Protein AF-A0A5J4P5E0-F1 (afdb_monomer)

Mean predicted aligned error: 5.41 Å

pLDDT: mean 89.81, std 11.34, range [51.59, 98.25]

Solvent-accessible surface area (backbone atoms only — not comparable to full-atom values): 5080 Å² total; per-residue (Å²): 130,63,66,68,80,44,68,51,77,51,80,56,96,73,32,38,38,39,39,43,62,57,37,34,41,31,28,60,87,86,51,79,77,40,24,25,48,46,82,82,37,80,79,66,78,62,72,37,59,92,73,52,59,66,68,61,51,51,51,54,51,52,53,51,51,53,52,51,50,56,50,49,50,27,59,75,68,68,52,80,59,83,81,76,131

Sequence (85 aa):
TPSEKTFAVNYLNGTYQYFKGNYLLQFNGEKTTAVYQFKTDRFLKENVLEKIDSALKQQMENELKAIIQQYMERMVNDELTVTNP

Foldseek 3Di:
DPQQPDWDWDDDPQWIWIDHDQKIWIDNPPDTDFIDSCVVCVPRPDGCVVPDDPVVVVVRVVVSVVVVVVVVVCVVVVVPDDPDD

Secondary structure (DSSP, 8-state):
--GGG-EEEEEETTEEEEEETTEEEEE-SSSEEEEE-TTT-TT-----TTTS-HHHHHHHHHHHHHHHHHHHHHHHTT--S----

Organism: NCBI:txid433724

Nearest PDB structures (foldseek):
  6psm-assembly3_F  TM=8.383E-01  e=1.668E-01  Pseudoalteromonas fuliginea
  6psm-assembly2_E  TM=8.304E-01  e=1.776E-01  Pseudoalteromonas fuliginea
  6psm-assembly3_D  TM=6.429E-01  e=1.891E-01  Pseudoalteromonas fuliginea
  6prm-assembly1_B  TM=6.358E-01  e=2.143E-01  Pseudoalteromonas fuliginea
  6g5z-assembly1_B  TM=4.760E-01  e=4.834E-01  Sinorhizobium meliloti

Structure (mmCIF, N/CA/C/O backbone):
data_AF-A0A5J4P5E0-F1
#
_entry.id   AF-A0A5J4P5E0-F1
#
loop_
_atom_site.group_PDB
_atom_site.id
_atom_site.type_symbol
_atom_site.label_atom_id
_atom_site.label_alt_id
_atom_site.label_comp_id
_atom_site.label_asym_id
_atom_site.label_entity_id
_atom_site.label_seq_id
_atom_site.pdbx_PDB_ins_code
_atom_site.Cartn_x
_atom_site.Cartn_y
_atom_site.Cartn_z
_atom_site.occupancy
_atom_site.B_iso_or_equiv
_atom_site.auth_seq_id
_atom_site.auth_comp_id
_atom_site.auth_asym_id
_atom_site.auth_atom_id
_atom_site.pdbx_PDB_model_num
ATOM 1 N N . THR A 1 1 ? -8.258 -20.687 -8.396 1.00 51.59 1 THR A N 1
ATOM 2 C CA . THR A 1 1 ? -7.410 -20.486 -7.196 1.00 51.59 1 THR A CA 1
ATOM 3 C C . THR A 1 1 ? -8.248 -19.899 -6.075 1.00 51.59 1 THR A C 1
ATOM 5 O O . THR A 1 1 ? -9.174 -19.160 -6.380 1.00 51.59 1 THR A O 1
ATOM 8 N N . PRO A 1 2 ? -7.986 -20.224 -4.795 1.00 72.44 2 PRO A N 1
ATOM 9 C CA . PRO A 1 2 ? -8.691 -19.602 -3.671 1.00 72.44 2 PRO A CA 1
ATOM 10 C C . PRO A 1 2 ? -8.482 -18.081 -3.657 1.00 72.44 2 PRO A C 1
ATOM 12 O O . PRO A 1 2 ? -7.368 -17.613 -3.908 1.00 72.44 2 PRO A O 1
ATOM 15 N N . SER A 1 3 ? -9.525 -17.310 -3.340 1.00 68.88 3 SER A N 1
ATOM 16 C CA . SER A 1 3 ? -9.491 -15.838 -3.378 1.00 68.88 3 SER A CA 1
ATOM 17 C C . SER A 1 3 ? -8.418 -15.226 -2.471 1.00 68.88 3 SER A C 1
ATOM 19 O O . SER A 1 3 ? -7.872 -14.179 -2.790 1.00 68.88 3 SER A O 1
ATOM 21 N N . GLU A 1 4 ? -8.069 -15.892 -1.370 1.00 72.25 4 GLU A N 1
ATOM 22 C CA . GLU A 1 4 ? -7.035 -15.450 -0.419 1.00 72.25 4 GLU A CA 1
ATOM 23 C C . GLU A 1 4 ? -5.608 -15.543 -0.977 1.00 72.25 4 GLU A C 1
ATOM 25 O O . GLU A 1 4 ? -4.719 -14.816 -0.541 1.00 72.25 4 GLU A O 1
ATOM 30 N N . LYS A 1 5 ? -5.389 -16.420 -1.965 1.00 77.50 5 LYS A N 1
ATOM 31 C CA . LYS A 1 5 ? -4.094 -16.594 -2.640 1.00 77.50 5 LYS A CA 1
ATOM 32 C C . LYS A 1 5 ? -3.961 -15.740 -3.898 1.00 77.50 5 LYS A C 1
ATOM 34 O O . LYS A 1 5 ? -2.884 -15.683 -4.481 1.00 77.50 5 LYS A O 1
ATOM 39 N N . THR A 1 6 ? -5.051 -15.117 -4.335 1.00 87.12 6 THR A N 1
ATOM 40 C CA . THR A 1 6 ? -5.057 -14.269 -5.526 1.00 87.12 6 THR A CA 1
ATOM 41 C C . THR A 1 6 ? -4.681 -12.850 -5.126 1.00 87.12 6 THR A C 1
ATOM 43 O O . THR A 1 6 ? -5.106 -12.359 -4.079 1.00 87.12 6 THR A O 1
ATOM 46 N N . PHE A 1 7 ? -3.880 -12.198 -5.961 1.00 93.75 7 PHE A N 1
ATOM 47 C CA . PHE A 1 7 ? -3.511 -10.803 -5.789 1.00 93.75 7 PHE A CA 1
ATOM 48 C C . PHE A 1 7 ? -3.626 -10.060 -7.117 1.00 93.75 7 PHE A C 1
ATOM 50 O O . PHE A 1 7 ? -3.591 -10.674 -8.185 1.00 93.75 7 PHE A O 1
ATOM 57 N N . ALA A 1 8 ? -3.751 -8.741 -7.040 1.00 94.00 8 ALA A N 1
ATOM 58 C CA . ALA A 1 8 ? -3.641 -7.854 -8.189 1.00 94.00 8 ALA A CA 1
ATOM 59 C C . ALA A 1 8 ? -2.746 -6.671 -7.826 1.00 94.00 8 ALA A C 1
ATOM 61 O O . ALA A 1 8 ? -2.795 -6.172 -6.700 1.00 94.00 8 ALA A O 1
ATOM 62 N N . VAL A 1 9 ? -1.922 -6.246 -8.781 1.00 95.69 9 VAL A N 1
ATOM 63 C CA . VAL A 1 9 ? -1.053 -5.075 -8.643 1.00 95.69 9 VAL A CA 1
ATOM 64 C C . VAL A 1 9 ? -1.336 -4.144 -9.807 1.00 95.69 9 VAL A C 1
ATOM 66 O O . VAL A 1 9 ? -1.371 -4.589 -10.953 1.00 95.69 9 VAL A O 1
ATOM 69 N N . ASN A 1 10 ? -1.506 -2.859 -9.530 1.00 94.69 10 ASN A N 1
ATOM 70 C CA . ASN A 1 10 ? -1.523 -1.830 -10.561 1.00 94.69 10 ASN A CA 1
ATOM 71 C C . ASN A 1 10 ? -0.767 -0.588 -10.094 1.00 94.69 10 ASN A C 1
ATOM 73 O O . ASN A 1 10 ? -0.528 -0.387 -8.904 1.00 94.69 10 ASN A O 1
ATOM 77 N N . TYR A 1 11 ? -0.404 0.253 -11.055 1.00 93.31 11 TYR A N 1
ATOM 78 C CA . TYR A 1 11 ? 0.246 1.531 -10.816 1.00 93.31 11 TYR A CA 1
ATOM 79 C C . TYR A 1 11 ? -0.641 2.648 -11.362 1.00 93.31 11 TYR A C 1
ATOM 81 O O . TYR A 1 11 ? -1.044 2.605 -12.523 1.00 93.31 11 TYR A O 1
ATOM 89 N N . LEU A 1 12 ? -0.984 3.622 -10.518 1.00 91.81 12 LEU A N 1
ATOM 90 C CA . LEU A 1 12 ? -1.837 4.752 -10.883 1.00 91.81 12 LEU A CA 1
ATOM 91 C C . LEU A 1 12 ? -1.299 6.036 -10.247 1.00 91.81 12 LEU A C 1
ATOM 93 O O . LEU A 1 12 ? -1.241 6.145 -9.025 1.00 91.81 12 LEU A O 1
ATOM 97 N N . ASN A 1 13 ? -0.929 7.015 -11.079 1.00 91.50 13 ASN A N 1
ATOM 98 C CA . ASN A 1 13 ? -0.518 8.363 -10.661 1.00 91.50 13 ASN A CA 1
ATOM 99 C C . ASN A 1 13 ? 0.524 8.379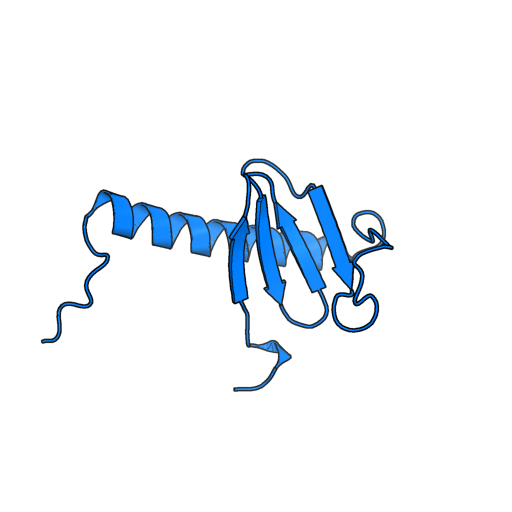 -9.523 1.00 91.50 13 ASN A C 1
ATOM 101 O O . ASN A 1 13 ? 0.322 9.033 -8.501 1.00 91.50 13 ASN A O 1
ATOM 105 N N . GLY A 1 14 ? 1.621 7.628 -9.656 1.00 91.00 14 GLY A N 1
ATOM 106 C CA . GLY A 1 14 ? 2.662 7.581 -8.618 1.00 91.00 14 GLY A CA 1
ATOM 107 C C . GLY A 1 14 ? 2.390 6.607 -7.471 1.00 91.00 14 GLY A C 1
ATOM 108 O O . GLY A 1 14 ? 3.245 6.438 -6.608 1.00 91.00 14 GLY A O 1
ATOM 109 N N . THR A 1 15 ? 1.228 5.951 -7.451 1.00 96.56 15 THR A N 1
ATOM 110 C CA . THR A 1 15 ? 0.829 5.045 -6.370 1.00 96.56 15 THR A CA 1
ATOM 111 C C . THR A 1 15 ? 0.721 3.615 -6.879 1.00 96.56 15 THR A C 1
ATOM 113 O O . THR A 1 15 ? -0.091 3.310 -7.755 1.00 96.56 15 THR A O 1
ATOM 116 N N . TYR A 1 16 ? 1.510 2.720 -6.292 1.00 97.62 16 TYR A N 1
ATOM 117 C CA . TYR A 1 16 ? 1.310 1.283 -6.411 1.00 97.62 16 TYR A CA 1
ATOM 118 C C . TYR A 1 16 ? 0.125 0.864 -5.546 1.00 97.62 16 TYR A C 1
ATOM 120 O O . TYR A 1 16 ? 0.026 1.243 -4.378 1.00 97.62 16 TYR A O 1
ATOM 128 N N . GLN A 1 17 ? -0.764 0.071 -6.124 1.00 97.62 17 GLN A N 1
ATOM 129 C CA . GLN A 1 17 ? -1.946 -0.474 -5.476 1.00 97.62 17 GLN A CA 1
ATOM 130 C C . GLN A 1 17 ? -1.830 -1.993 -5.452 1.00 97.62 17 GLN A C 1
ATOM 132 O O . GLN A 1 17 ? -1.676 -2.624 -6.497 1.00 97.62 17 GLN A O 1
ATOM 137 N N . TYR A 1 18 ? -1.885 -2.565 -4.252 1.00 97.75 18 TYR A N 1
ATOM 138 C CA . TYR A 1 18 ? -1.764 -3.996 -4.020 1.00 97.75 18 TYR A CA 1
ATOM 139 C C . TYR A 1 18 ? -3.024 -4.550 -3.371 1.00 97.75 18 TYR A C 1
ATOM 141 O O . TYR A 1 18 ? -3.316 -4.260 -2.210 1.00 97.75 18 TYR A O 1
ATOM 149 N N . PHE A 1 19 ? -3.764 -5.360 -4.119 1.00 96.19 19 PHE A N 1
ATOM 150 C CA . PHE A 1 19 ? -4.958 -6.043 -3.643 1.00 96.19 19 PHE A CA 1
ATOM 151 C C . PHE A 1 19 ? -4.594 -7.461 -3.229 1.00 96.19 19 PHE A C 1
ATOM 153 O O . PHE A 1 19 ? -4.154 -8.249 -4.069 1.00 96.19 19 PHE A O 1
ATOM 160 N N . LYS A 1 20 ? -4.821 -7.810 -1.961 1.00 94.69 20 LYS A N 1
ATOM 161 C CA . LYS A 1 20 ? -4.665 -9.185 -1.472 1.00 94.69 20 LYS A CA 1
ATOM 162 C C . LYS A 1 20 ? -5.595 -9.473 -0.305 1.00 94.69 20 LYS A C 1
ATOM 164 O O . LYS A 1 20 ? -5.743 -8.671 0.618 1.00 94.69 20 LYS A O 1
ATOM 169 N N . GLY A 1 21 ? -6.233 -10.643 -0.337 1.00 92.06 21 GLY A N 1
ATOM 170 C CA . GLY A 1 21 ? -7.203 -11.027 0.684 1.00 92.06 21 GLY A CA 1
ATOM 171 C C . GLY A 1 21 ? -8.351 -10.017 0.748 1.00 92.06 21 GLY A C 1
ATOM 172 O O . GLY A 1 21 ? -9.105 -9.888 -0.215 1.00 92.06 21 GLY A O 1
ATOM 173 N N . ASN A 1 22 ? -8.489 -9.316 1.874 1.00 93.56 22 ASN A N 1
ATOM 174 C CA . ASN A 1 22 ? -9.516 -8.288 2.095 1.00 93.56 22 ASN A CA 1
ATOM 175 C C . ASN A 1 22 ? -8.972 -6.856 2.012 1.00 93.56 22 ASN A C 1
ATOM 177 O O . ASN A 1 22 ? -9.744 -5.911 2.171 1.00 93.56 22 ASN A O 1
ATOM 181 N N . TYR A 1 23 ? -7.669 -6.700 1.767 1.00 96.38 23 TYR A N 1
ATOM 182 C CA . TYR A 1 23 ? -6.972 -5.431 1.895 1.00 96.38 23 TYR A CA 1
ATOM 183 C C . TYR A 1 23 ? -6.478 -4.898 0.553 1.00 96.38 23 TYR A C 1
ATOM 185 O O . TYR A 1 23 ? -6.039 -5.646 -0.321 1.00 96.38 23 TYR A O 1
ATOM 193 N N . LEU A 1 24 ? -6.557 -3.579 0.426 1.00 97.31 24 LEU A N 1
ATOM 194 C CA . LEU A 1 24 ? -5.852 -2.784 -0.564 1.00 97.31 24 LEU A CA 1
ATOM 195 C C . LEU A 1 24 ? -4.759 -2.014 0.173 1.00 97.31 24 LEU A C 1
ATOM 197 O O . LEU A 1 24 ? -5.081 -1.220 1.054 1.00 97.31 24 LEU A O 1
ATOM 201 N N . LEU A 1 25 ? -3.499 -2.228 -0.194 1.00 98.19 25 LEU A N 1
ATOM 202 C CA . LEU A 1 25 ? -2.356 -1.447 0.273 1.00 98.19 25 LEU A CA 1
ATOM 203 C C . LEU A 1 25 ? -1.935 -0.457 -0.818 1.00 98.19 25 LEU A C 1
ATOM 205 O O . LEU A 1 25 ? -1.774 -0.840 -1.977 1.00 98.19 25 LEU A O 1
ATOM 209 N N . GLN A 1 26 ? -1.761 0.810 -0.447 1.00 98.25 26 GLN A N 1
ATOM 210 C CA . GLN A 1 26 ? -1.224 1.860 -1.311 1.00 98.25 26 GLN A CA 1
ATOM 211 C C . GLN A 1 26 ? 0.204 2.211 -0.900 1.00 98.25 26 GLN A C 1
ATOM 213 O O . GLN A 1 26 ? 0.478 2.446 0.277 1.00 98.25 26 GLN A O 1
ATOM 218 N N . PHE A 1 27 ? 1.107 2.260 -1.874 1.00 98.25 27 PHE A N 1
ATOM 219 C CA . PHE A 1 27 ? 2.536 2.482 -1.675 1.00 98.25 27 PHE A CA 1
ATOM 220 C C . PHE A 1 27 ? 3.054 3.501 -2.692 1.00 98.25 27 PHE A C 1
ATOM 222 O O . PHE A 1 27 ? 2.798 3.366 -3.887 1.00 98.25 27 PHE A O 1
ATOM 229 N N . ASN A 1 28 ? 3.784 4.523 -2.244 1.00 96.12 28 ASN A N 1
ATOM 230 C CA . ASN A 1 28 ? 4.237 5.619 -3.118 1.00 96.12 28 ASN A CA 1
ATOM 231 C C . ASN A 1 28 ? 5.601 5.373 -3.796 1.00 96.12 28 ASN A C 1
ATOM 233 O O . ASN A 1 28 ? 6.132 6.275 -4.434 1.00 96.12 28 ASN A O 1
ATOM 237 N N . GLY A 1 29 ? 6.197 4.191 -3.617 1.00 93.06 29 GLY A N 1
ATOM 238 C CA . GLY A 1 29 ? 7.570 3.888 -4.042 1.00 93.06 29 GLY A CA 1
ATOM 239 C C . GLY A 1 29 ? 8.570 3.836 -2.882 1.00 93.06 29 GLY A C 1
ATOM 240 O O . GLY A 1 29 ? 9.569 3.130 -2.975 1.00 93.06 29 GLY A O 1
ATOM 241 N N . GLU A 1 30 ? 8.263 4.490 -1.761 1.00 94.50 30 GLU A N 1
ATOM 242 C CA . GLU A 1 30 ? 9.134 4.550 -0.581 1.00 94.50 30 GLU A CA 1
ATOM 243 C C . GLU A 1 30 ? 8.469 3.956 0.665 1.00 94.50 30 GLU A C 1
ATOM 245 O O . GLU A 1 30 ? 9.080 3.163 1.383 1.00 94.50 30 GLU A O 1
ATOM 250 N N . LYS A 1 31 ? 7.203 4.311 0.916 1.00 96.00 31 LYS A N 1
ATOM 251 C CA . LYS A 1 31 ? 6.441 3.894 2.097 1.00 96.00 31 LYS A CA 1
ATOM 252 C C . LYS A 1 31 ? 4.973 3.623 1.783 1.00 96.00 31 LYS A C 1
ATOM 254 O O . LYS A 1 31 ? 4.392 4.182 0.849 1.00 96.00 31 LYS A O 1
ATOM 259 N N . THR A 1 32 ? 4.357 2.791 2.618 1.00 97.75 32 THR A N 1
ATOM 260 C CA . THR A 1 32 ? 2.908 2.574 2.600 1.00 97.75 32 THR A CA 1
ATOM 261 C C . THR A 1 32 ? 2.184 3.852 3.042 1.00 97.75 32 THR A C 1
ATOM 263 O O . THR A 1 32 ? 2.461 4.376 4.121 1.00 97.75 32 THR A O 1
ATOM 266 N N . THR A 1 33 ? 1.266 4.358 2.215 1.00 97.75 33 THR A N 1
ATOM 267 C CA . THR A 1 33 ? 0.518 5.608 2.447 1.00 97.75 33 THR A CA 1
ATOM 268 C C . THR A 1 33 ? -0.903 5.371 2.946 1.00 97.75 33 THR A C 1
ATOM 270 O O . THR A 1 33 ? -1.437 6.196 3.687 1.00 97.75 33 THR A O 1
ATOM 273 N N . ALA A 1 34 ? -1.514 4.244 2.580 1.00 97.62 34 ALA A N 1
ATOM 274 C CA . ALA A 1 34 ? -2.848 3.881 3.037 1.00 97.62 34 ALA A CA 1
ATOM 275 C C . ALA A 1 34 ? -3.085 2.373 2.977 1.00 97.62 34 ALA A C 1
ATOM 277 O O . ALA A 1 34 ? -2.495 1.665 2.158 1.00 97.62 34 ALA A O 1
ATOM 278 N N . VAL A 1 35 ? -3.992 1.896 3.829 1.00 97.94 35 VAL A N 1
ATOM 279 C CA . VAL A 1 35 ? -4.536 0.539 3.754 1.00 97.94 35 VAL A CA 1
ATOM 280 C C . VAL A 1 35 ? -6.047 0.608 3.918 1.00 97.94 35 VAL A C 1
ATOM 282 O O . VAL A 1 35 ? -6.536 1.320 4.789 1.00 97.94 35 VAL A O 1
ATOM 285 N N . TYR A 1 36 ? -6.787 -0.144 3.107 1.00 98.06 36 TYR A N 1
ATOM 286 C CA . TYR A 1 36 ? -8.250 -0.166 3.120 1.00 98.06 36 TYR A CA 1
ATOM 287 C C . TYR A 1 36 ? -8.783 -1.592 3.125 1.00 98.06 36 TYR A C 1
ATOM 289 O O . TYR A 1 36 ? -8.227 -2.467 2.463 1.00 98.06 36 TYR A O 1
ATOM 297 N N . GLN A 1 37 ? -9.916 -1.816 3.788 1.00 96.19 37 GLN A N 1
ATOM 298 C CA . GLN A 1 37 ? -10.677 -3.063 3.669 1.00 96.19 37 GLN A CA 1
ATOM 299 C C . GLN A 1 37 ? -11.566 -3.022 2.415 1.00 96.19 37 GLN A C 1
ATOM 301 O O . GLN A 1 37 ? -12.784 -2.920 2.512 1.00 96.19 37 GLN A O 1
ATOM 306 N N . PHE A 1 38 ? -10.971 -3.068 1.220 1.00 94.38 38 PHE A N 1
ATOM 307 C CA . PHE A 1 38 ? -11.647 -2.732 -0.048 1.00 94.38 38 PHE A CA 1
ATOM 308 C C . PHE A 1 38 ? -12.920 -3.546 -0.354 1.00 94.38 38 PHE A C 1
ATOM 310 O O . PHE A 1 38 ? -13.775 -3.097 -1.116 1.00 94.38 38 PHE A O 1
ATOM 317 N N . LYS A 1 39 ? -13.062 -4.747 0.226 1.00 92.62 39 LYS A N 1
ATOM 318 C CA . LYS A 1 39 ? -14.271 -5.571 0.063 1.00 92.62 39 LYS A CA 1
ATOM 319 C C . LYS A 1 39 ? -15.484 -5.009 0.804 1.00 92.62 39 LYS A C 1
ATOM 321 O O . LYS A 1 39 ? -16.604 -5.172 0.326 1.00 92.62 39 LYS A O 1
ATOM 326 N N . THR A 1 40 ? -15.275 -4.383 1.960 1.00 95.25 40 THR A N 1
ATOM 327 C CA . THR A 1 40 ? -16.341 -3.813 2.800 1.00 95.25 40 THR A CA 1
ATOM 328 C C . THR A 1 40 ? -16.417 -2.293 2.664 1.00 95.25 40 THR A C 1
ATOM 330 O O . THR A 1 40 ? -17.512 -1.735 2.655 1.00 95.25 40 THR A O 1
ATOM 333 N N . ASP A 1 41 ? -15.284 -1.629 2.445 1.00 94.00 41 ASP A N 1
ATOM 334 C CA . ASP A 1 41 ? -15.170 -0.198 2.170 1.00 94.00 41 ASP A CA 1
ATOM 335 C C . ASP A 1 41 ? -14.952 0.066 0.672 1.00 94.00 41 ASP A C 1
ATOM 337 O O . ASP A 1 41 ? -13.858 0.383 0.207 1.00 94.00 41 ASP A O 1
ATOM 341 N N . ARG A 1 42 ? -16.030 -0.066 -0.109 1.00 91.31 42 ARG A N 1
ATOM 342 C CA . ARG A 1 42 ? -15.997 0.071 -1.580 1.00 91.31 42 ARG A CA 1
ATOM 343 C C . ARG A 1 42 ? -15.582 1.459 -2.080 1.00 91.31 42 ARG A C 1
ATOM 345 O O . ARG A 1 42 ? -15.247 1.598 -3.251 1.00 91.31 42 ARG A O 1
ATOM 352 N N . PHE A 1 43 ? -15.644 2.476 -1.221 1.00 94.06 43 PHE A N 1
ATOM 353 C CA . PHE A 1 43 ? -15.305 3.859 -1.561 1.00 94.06 43 PHE A CA 1
ATOM 354 C C . PHE A 1 43 ? -13.971 4.313 -0.960 1.00 94.06 43 PHE A C 1
ATOM 356 O O . PHE A 1 43 ? -13.623 5.479 -1.123 1.00 94.06 43 PHE A O 1
ATOM 363 N N . LEU A 1 44 ? -13.239 3.413 -0.290 1.00 94.88 44 LEU A N 1
ATOM 364 C CA . LEU A 1 44 ? -11.920 3.677 0.295 1.00 94.88 44 LEU A CA 1
ATOM 365 C C . LEU A 1 44 ? -11.924 4.896 1.236 1.00 94.88 44 LEU A C 1
ATOM 367 O O . LEU A 1 44 ? -11.050 5.762 1.173 1.00 94.88 44 LEU A O 1
ATOM 371 N N . LYS A 1 45 ? -12.953 5.002 2.081 1.00 95.44 45 LYS A N 1
ATOM 372 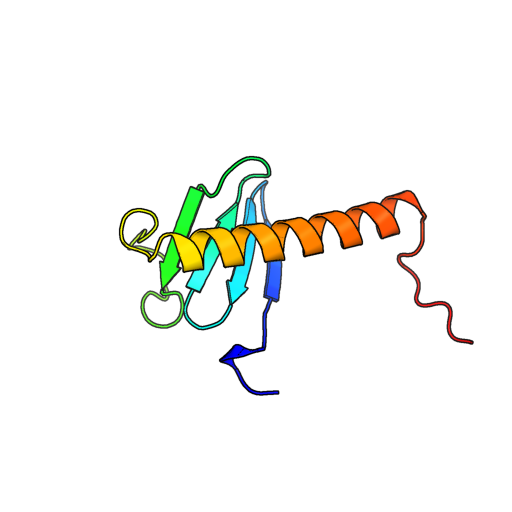C CA . LYS A 1 45 ? -13.139 6.127 3.005 1.00 95.44 45 LYS A CA 1
ATOM 373 C C . LYS A 1 45 ? -12.382 5.946 4.314 1.00 95.44 45 LYS A C 1
ATOM 375 O O . LYS A 1 45 ? -11.958 6.935 4.906 1.00 95.44 45 LYS A O 1
ATOM 380 N N . GLU A 1 46 ? -12.227 4.712 4.783 1.00 96.75 46 GLU A N 1
ATOM 381 C CA . GLU A 1 46 ? -11.595 4.412 6.063 1.00 96.75 46 GLU A CA 1
ATOM 382 C C . GLU A 1 46 ? -10.176 3.881 5.857 1.00 96.75 46 GLU A C 1
ATOM 384 O O . GLU A 1 46 ? -9.956 2.698 5.595 1.00 96.75 46 GLU A O 1
ATOM 389 N N . ASN A 1 47 ? -9.189 4.763 6.028 1.00 97.44 47 ASN A N 1
ATOM 390 C CA . ASN A 1 47 ? -7.796 4.341 6.079 1.00 97.44 47 ASN A CA 1
ATOM 391 C C . ASN A 1 47 ? -7.521 3.611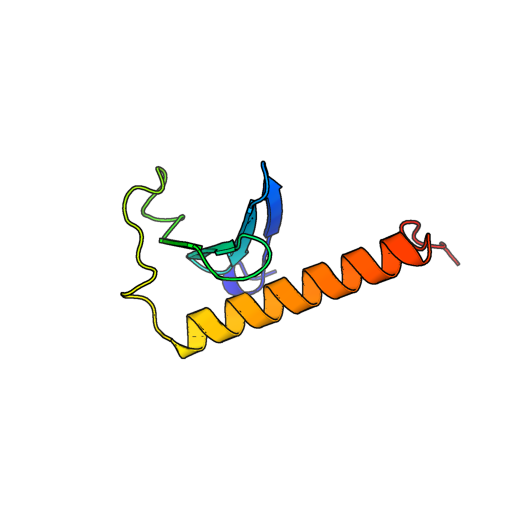 7.405 1.00 97.44 47 ASN A C 1
ATOM 393 O O . ASN A 1 47 ? -7.571 4.206 8.483 1.00 97.44 47 ASN A O 1
ATOM 397 N N . VAL A 1 48 ? -7.208 2.320 7.315 1.00 97.50 48 VAL A N 1
ATOM 398 C CA . VAL A 1 48 ? -6.904 1.439 8.450 1.00 97.50 48 VAL A CA 1
ATOM 399 C C . VAL A 1 48 ? -5.403 1.198 8.632 1.00 97.50 48 VAL A C 1
ATOM 401 O O . VAL A 1 48 ? -5.024 0.281 9.352 1.00 97.50 48 VAL A O 1
ATOM 404 N N . LEU A 1 49 ? -4.537 2.008 8.014 1.00 97.19 49 LEU A N 1
ATOM 405 C CA . LEU A 1 49 ? -3.074 1.870 8.093 1.00 97.19 49 LEU A CA 1
ATOM 406 C C . LEU A 1 49 ? -2.531 1.772 9.529 1.00 97.19 49 LEU A C 1
ATOM 408 O O . LEU A 1 49 ? -1.630 0.979 9.779 1.00 97.19 49 LEU A O 1
AT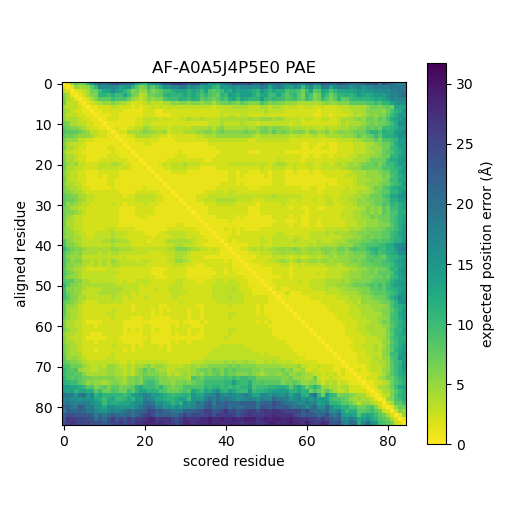OM 412 N N . GLU A 1 50 ? -3.087 2.543 10.461 1.00 96.00 50 GLU A N 1
ATOM 413 C CA . GLU A 1 50 ? -2.670 2.533 11.874 1.00 96.00 50 GLU A CA 1
ATOM 414 C C . GLU A 1 50 ? -3.386 1.454 12.708 1.00 96.00 50 GLU A C 1
ATOM 416 O O . GLU A 1 50 ? -3.053 1.237 13.869 1.00 96.00 50 GLU A O 1
ATOM 421 N N . LYS A 1 51 ? -4.402 0.793 12.138 1.00 95.75 51 LYS A N 1
ATOM 422 C CA . LYS A 1 51 ? -5.240 -0.211 12.819 1.00 95.75 51 LYS A CA 1
ATOM 423 C C . LYS A 1 51 ? -4.935 -1.643 12.382 1.00 95.75 51 LYS A C 1
ATOM 425 O O . LYS A 1 51 ? -5.314 -2.583 13.075 1.00 95.75 51 LYS A O 1
ATOM 430 N N . ILE A 1 52 ? -4.345 -1.818 11.201 1.00 95.44 52 ILE A N 1
ATOM 431 C CA . ILE A 1 52 ? -3.997 -3.132 10.666 1.00 95.44 52 ILE A CA 1
ATOM 432 C C . ILE A 1 52 ? -2.871 -3.763 11.489 1.00 95.44 52 ILE A C 1
ATOM 434 O O . ILE A 1 52 ? -1.986 -3.074 11.993 1.00 95.44 52 ILE A O 1
ATOM 438 N N . ASP A 1 53 ? -2.897 -5.091 11.584 1.00 96.50 53 ASP A N 1
ATOM 439 C CA . ASP A 1 53 ? -1.794 -5.863 12.139 1.00 96.50 53 ASP A CA 1
ATOM 440 C C . ASP A 1 53 ? -0.465 -5.526 11.435 1.00 96.50 53 ASP A C 1
ATOM 442 O O . ASP A 1 53 ? -0.370 -5.482 10.202 1.00 96.50 53 ASP A O 1
ATOM 446 N N . SER A 1 54 ? 0.570 -5.268 12.234 1.00 95.69 54 SER A N 1
ATOM 447 C CA . SER A 1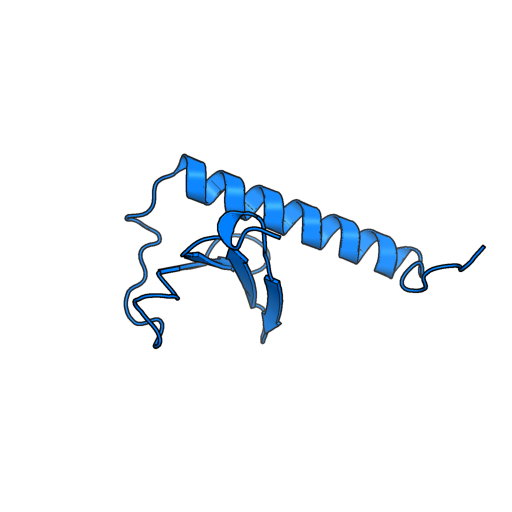 54 ? 1.858 -4.786 11.737 1.00 95.69 54 SER A CA 1
ATOM 448 C C . SER A 1 54 ? 2.606 -5.846 10.930 1.00 95.69 54 SER A C 1
ATOM 450 O O . SER A 1 54 ? 3.248 -5.507 9.933 1.00 95.69 54 SER A O 1
ATOM 452 N N . ALA A 1 55 ? 2.488 -7.123 11.305 1.00 96.81 55 ALA A N 1
ATOM 453 C CA . ALA A 1 55 ? 3.111 -8.220 10.577 1.00 96.81 55 ALA A CA 1
ATOM 454 C C . ALA A 1 55 ? 2.440 -8.420 9.212 1.00 96.81 55 ALA A C 1
ATOM 456 O O . ALA A 1 55 ? 3.136 -8.546 8.203 1.00 96.81 55 ALA A O 1
ATOM 457 N N . LEU A 1 56 ? 1.106 -8.351 9.152 1.00 94.88 56 LEU A N 1
ATOM 458 C CA . LEU A 1 56 ? 0.358 -8.407 7.897 1.00 94.88 56 LEU A CA 1
ATOM 459 C C . LEU A 1 56 ? 0.723 -7.247 6.961 1.00 94.88 56 LEU A C 1
ATOM 461 O O . LEU A 1 56 ? 0.990 -7.472 5.779 1.00 94.88 56 LEU A O 1
ATOM 465 N N . LYS A 1 57 ? 0.786 -6.014 7.481 1.00 96.00 57 LYS A N 1
ATOM 466 C CA . LYS A 1 57 ? 1.230 -4.845 6.706 1.00 96.00 57 LYS A CA 1
ATOM 467 C C . LYS A 1 57 ? 2.627 -5.071 6.125 1.00 96.00 57 LYS A C 1
ATOM 469 O O . LYS A 1 57 ? 2.826 -4.877 4.927 1.00 96.00 57 LYS A O 1
ATOM 474 N N . GLN A 1 58 ? 3.580 -5.494 6.957 1.00 96.62 58 GLN A N 1
ATOM 475 C CA . GLN A 1 58 ? 4.958 -5.722 6.524 1.00 96.62 58 GLN A CA 1
ATOM 476 C C . GLN A 1 58 ? 5.046 -6.830 5.471 1.00 96.62 58 GLN A C 1
ATOM 478 O O . GLN A 1 58 ? 5.783 -6.693 4.496 1.00 96.62 58 GLN A O 1
ATOM 483 N N . GLN A 1 59 ? 4.278 -7.908 5.636 1.00 96.38 59 GLN A N 1
ATOM 484 C CA . GLN A 1 59 ? 4.209 -8.982 4.654 1.00 96.38 59 GLN A CA 1
ATOM 485 C C . GLN A 1 59 ? 3.706 -8.462 3.302 1.00 96.38 59 GLN A C 1
ATOM 487 O O . GLN A 1 59 ? 4.356 -8.695 2.286 1.00 96.38 59 GLN A O 1
ATOM 492 N N . MET A 1 60 ? 2.585 -7.735 3.283 1.00 96.75 60 MET A N 1
ATOM 493 C CA . MET A 1 60 ? 2.026 -7.176 2.048 1.00 96.75 60 MET A CA 1
ATOM 494 C C . MET A 1 60 ? 2.998 -6.204 1.368 1.00 96.75 60 MET A C 1
ATOM 496 O O . MET A 1 60 ? 3.138 -6.227 0.146 1.00 96.75 60 MET A O 1
ATOM 500 N N . GLU A 1 61 ? 3.693 -5.369 2.145 1.00 97.44 61 GLU A N 1
ATOM 501 C CA . GLU A 1 61 ? 4.689 -4.439 1.608 1.00 97.44 61 GLU A CA 1
ATOM 502 C C . GLU A 1 61 ? 5.891 -5.179 0.998 1.00 97.44 61 GLU A C 1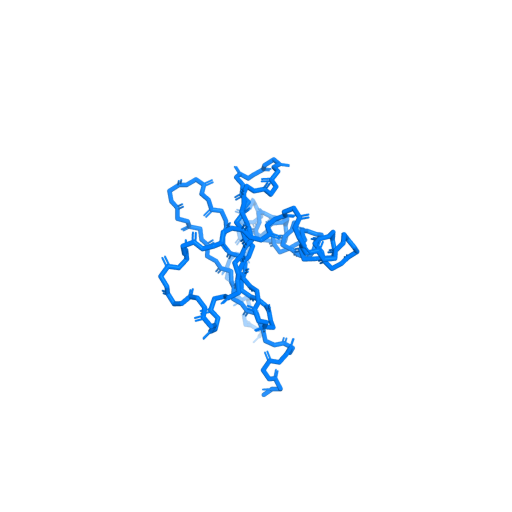
ATOM 504 O O . GLU A 1 61 ? 6.337 -4.831 -0.096 1.00 97.44 61 GLU A O 1
ATOM 509 N N . ASN A 1 62 ? 6.389 -6.230 1.657 1.00 97.31 62 ASN A N 1
ATOM 510 C CA . ASN A 1 62 ? 7.490 -7.051 1.145 1.00 97.31 62 ASN A CA 1
ATOM 511 C C . ASN A 1 62 ? 7.109 -7.773 -0.153 1.00 97.31 62 ASN A C 1
ATOM 513 O O . ASN A 1 62 ? 7.889 -7.791 -1.104 1.00 97.31 62 ASN A O 1
ATOM 517 N N . GLU A 1 63 ? 5.906 -8.346 -0.210 1.00 96.44 63 GLU A N 1
ATOM 518 C CA . GLU A 1 63 ? 5.393 -9.010 -1.409 1.00 96.44 63 GLU A CA 1
ATOM 519 C C . GLU A 1 63 ? 5.253 -8.027 -2.577 1.00 96.44 63 GLU A C 1
ATOM 521 O O . GLU A 1 63 ? 5.705 -8.321 -3.684 1.00 96.44 63 GLU A O 1
ATOM 526 N N . LEU A 1 64 ? 4.697 -6.835 -2.333 1.00 96.94 64 LEU A N 1
ATOM 527 C CA . LEU A 1 64 ? 4.606 -5.786 -3.347 1.00 96.94 64 LEU A CA 1
ATOM 528 C C . LEU A 1 64 ? 5.994 -5.359 -3.841 1.00 96.94 64 LEU A C 1
ATOM 530 O O . LEU A 1 64 ? 6.211 -5.267 -5.048 1.00 96.94 64 LEU A O 1
ATOM 534 N N . LYS A 1 65 ? 6.950 -5.137 -2.932 1.00 96.56 65 LYS A N 1
ATOM 535 C CA . LYS A 1 65 ? 8.331 -4.781 -3.288 1.00 96.56 65 LYS A CA 1
ATOM 536 C C . LYS A 1 65 ? 8.988 -5.852 -4.155 1.00 96.56 65 LYS A C 1
ATOM 538 O O . LYS A 1 65 ? 9.602 -5.504 -5.158 1.00 96.56 65 LYS A O 1
ATOM 543 N N . ALA A 1 66 ? 8.805 -7.131 -3.832 1.00 95.69 66 ALA A N 1
ATOM 544 C CA . ALA A 1 66 ? 9.327 -8.230 -4.640 1.00 95.69 66 ALA A CA 1
ATOM 545 C C . ALA A 1 66 ? 8.705 -8.270 -6.049 1.00 95.69 66 ALA A C 1
ATOM 547 O O . ALA A 1 66 ? 9.411 -8.533 -7.021 1.00 95.69 66 ALA A O 1
ATOM 548 N N . ILE A 1 67 ? 7.405 -7.979 -6.177 1.00 93.50 67 ILE A N 1
ATOM 549 C CA . ILE A 1 67 ? 6.724 -7.889 -7.480 1.00 93.50 67 ILE A CA 1
ATOM 550 C C . ILE A 1 67 ? 7.277 -6.719 -8.301 1.00 93.50 67 ILE A C 1
ATOM 552 O O . ILE A 1 67 ? 7.584 -6.893 -9.478 1.00 93.50 67 ILE A O 1
ATOM 556 N N . ILE A 1 68 ? 7.435 -5.542 -7.685 1.00 92.44 68 ILE A N 1
ATOM 557 C CA . ILE A 1 68 ? 8.007 -4.361 -8.346 1.00 92.44 68 ILE A CA 1
ATOM 558 C C . ILE A 1 68 ? 9.437 -4.654 -8.801 1.00 92.44 68 ILE A C 1
ATOM 560 O O . ILE A 1 68 ? 9.776 -4.367 -9.942 1.00 92.44 68 ILE A O 1
ATOM 564 N N . GLN A 1 69 ? 10.261 -5.257 -7.943 1.00 91.19 69 GLN A N 1
ATOM 565 C CA . GLN A 1 69 ? 11.639 -5.617 -8.279 1.00 91.19 69 GLN A CA 1
ATOM 566 C C . GLN A 1 69 ? 11.703 -6.565 -9.479 1.00 91.19 69 GLN A C 1
ATOM 568 O O . GLN A 1 69 ? 12.395 -6.253 -10.441 1.00 91.19 69 GLN A O 1
ATOM 573 N N . GLN A 1 70 ? 10.928 -7.654 -9.474 1.00 87.31 70 GLN A N 1
ATOM 574 C CA . GLN A 1 70 ? 10.885 -8.596 -10.600 1.00 87.31 70 GLN A CA 1
ATOM 575 C C . GLN A 1 70 ? 10.395 -7.940 -11.897 1.00 87.31 70 GLN A C 1
ATOM 577 O O . GLN A 1 70 ? 10.906 -8.233 -12.975 1.00 87.31 70 GLN A O 1
ATOM 582 N N . TYR A 1 71 ? 9.402 -7.051 -11.812 1.00 85.12 71 TYR A N 1
ATOM 583 C CA . TYR A 1 71 ? 8.919 -6.310 -12.976 1.00 85.12 71 TYR A CA 1
ATOM 584 C C . TYR A 1 71 ? 9.995 -5.368 -13.534 1.00 85.12 71 TYR A C 1
ATOM 586 O O . TYR A 1 71 ? 10.244 -5.361 -14.738 1.00 85.12 71 TYR A O 1
ATOM 594 N N . MET A 1 72 ? 10.653 -4.600 -12.662 1.00 82.94 72 MET A N 1
ATOM 595 C CA . MET A 1 72 ? 11.707 -3.660 -13.047 1.00 82.94 72 MET A CA 1
ATOM 596 C C . MET A 1 72 ? 12.922 -4.375 -13.634 1.00 82.94 72 MET A C 1
ATOM 598 O O . MET A 1 72 ? 13.476 -3.899 -14.616 1.00 82.94 72 MET A O 1
ATOM 602 N N . GLU A 1 73 ? 13.311 -5.520 -13.074 1.00 85.19 73 GLU A N 1
ATOM 603 C CA . GLU A 1 73 ? 14.397 -6.353 -13.596 1.00 85.19 73 GLU A CA 1
ATOM 604 C C . GLU A 1 73 ? 14.104 -6.803 -15.031 1.00 85.19 73 GLU A C 1
ATOM 606 O O . GLU A 1 73 ? 14.903 -6.555 -15.931 1.00 85.19 73 GLU A O 1
ATOM 611 N N . ARG A 1 74 ? 12.908 -7.352 -15.279 1.00 81.50 74 ARG A N 1
ATOM 612 C CA . ARG A 1 74 ? 12.493 -7.752 -16.632 1.00 81.50 74 ARG A CA 1
ATOM 613 C C . ARG A 1 74 ? 12.417 -6.576 -17.595 1.00 81.50 74 ARG A C 1
ATOM 615 O O . ARG A 1 74 ? 12.762 -6.719 -18.759 1.00 81.50 74 ARG A O 1
ATOM 622 N N . MET A 1 75 ? 11.974 -5.413 -17.122 1.00 77.69 75 MET A N 1
ATOM 623 C CA . MET A 1 75 ? 11.916 -4.202 -17.939 1.00 77.69 75 MET A CA 1
ATOM 624 C C . MET A 1 75 ? 13.316 -3.691 -18.310 1.00 77.69 75 MET A C 1
ATOM 626 O O . MET A 1 75 ? 13.524 -3.282 -19.446 1.00 77.69 75 MET A O 1
ATOM 630 N N . VAL A 1 76 ? 14.274 -3.726 -17.377 1.00 76.81 76 VAL A N 1
ATOM 631 C CA . VAL A 1 76 ? 15.674 -3.336 -17.628 1.00 76.81 76 VAL A CA 1
ATOM 632 C C . VAL A 1 76 ? 16.362 -4.307 -18.588 1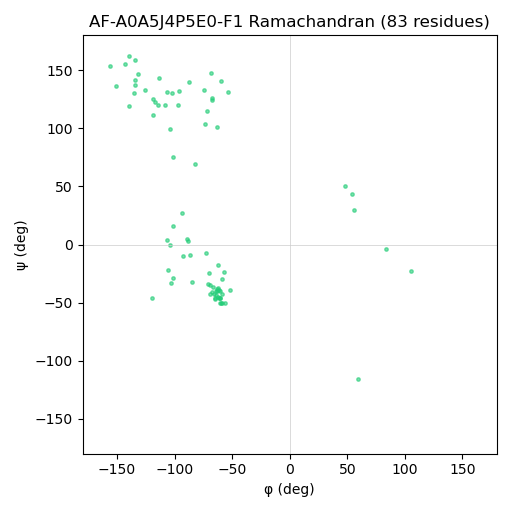.00 76.81 76 VAL A C 1
ATOM 634 O O . VAL A 1 76 ? 17.149 -3.870 -19.424 1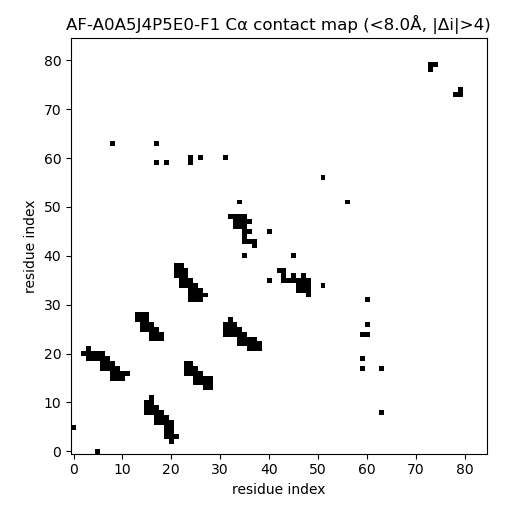.00 76.81 76 VAL A O 1
ATOM 637 N N . ASN A 1 77 ? 16.041 -5.597 -18.497 1.00 81.19 77 ASN A N 1
ATOM 638 C CA . ASN A 1 77 ? 16.641 -6.642 -19.327 1.00 81.19 77 ASN A CA 1
ATOM 639 C C . ASN A 1 77 ? 15.905 -6.883 -20.662 1.00 81.19 77 ASN A C 1
ATOM 641 O O . ASN A 1 77 ? 16.292 -7.779 -21.404 1.00 81.19 77 ASN A O 1
ATOM 645 N N . ASP A 1 78 ? 14.858 -6.107 -20.975 1.00 76.81 7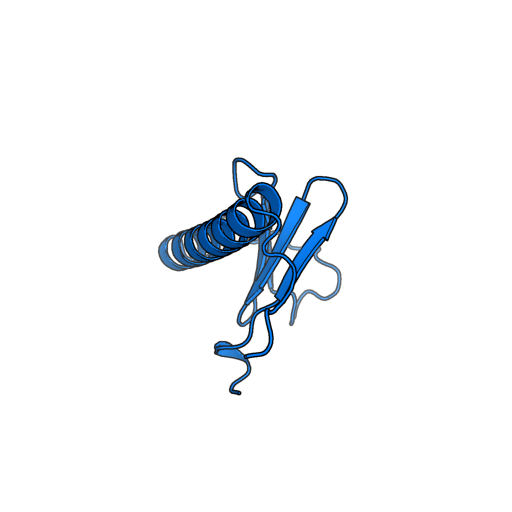8 ASP A N 1
ATOM 646 C CA . ASP A 1 78 ? 13.980 -6.302 -22.146 1.00 76.81 78 ASP A CA 1
ATOM 647 C C . ASP A 1 78 ? 13.343 -7.714 -22.221 1.00 76.81 78 ASP A C 1
ATOM 649 O O . ASP A 1 78 ? 13.002 -8.250 -23.274 1.00 76.81 78 ASP A O 1
ATOM 653 N N . GLU A 1 79 ? 13.126 -8.327 -21.056 1.00 79.44 79 GLU A N 1
ATOM 654 C CA . GLU A 1 79 ? 12.534 -9.660 -20.870 1.00 79.44 79 GLU A CA 1
ATOM 655 C C . GLU A 1 79 ? 11.015 -9.584 -20.640 1.00 79.44 79 GLU A C 1
ATOM 657 O O . GLU A 1 79 ? 10.401 -10.433 -19.988 1.00 79.44 79 GLU A O 1
ATOM 662 N N . LEU A 1 80 ? 10.368 -8.537 -21.159 1.00 70.25 80 LEU A N 1
ATOM 663 C CA . LEU A 1 80 ? 8.909 -8.394 -21.094 1.00 70.25 80 LEU A CA 1
ATOM 664 C C . LEU A 1 80 ? 8.183 -9.356 -22.050 1.00 70.25 80 LEU A C 1
ATOM 666 O O . LEU A 1 80 ? 6.956 -9.462 -22.009 1.00 70.25 80 LEU A O 1
ATOM 670 N N . THR A 1 81 ? 8.929 -10.069 -22.896 1.00 73.06 81 THR A N 1
ATOM 671 C CA . THR A 1 81 ? 8.412 -11.119 -23.772 1.00 73.06 81 THR A CA 1
ATOM 672 C C . THR A 1 81 ? 8.594 -12.488 -23.119 1.00 73.06 81 THR A C 1
ATOM 674 O O . THR A 1 81 ? 9.661 -12.828 -22.619 1.00 73.06 81 THR A O 1
ATOM 677 N N . VAL A 1 82 ? 7.537 -13.305 -23.116 1.00 60.69 82 VAL A N 1
ATOM 678 C CA . VAL A 1 82 ? 7.691 -14.735 -22.837 1.00 60.69 82 VAL A CA 1
ATOM 679 C C . VAL A 1 82 ? 8.330 -15.331 -24.083 1.00 60.69 82 VAL A C 1
ATOM 681 O O . VAL A 1 82 ? 7.654 -15.480 -25.101 1.00 60.69 82 VAL A O 1
ATOM 684 N N . THR A 1 83 ? 9.624 -15.639 -24.037 1.00 55.50 83 THR A N 1
ATOM 685 C CA . THR A 1 83 ? 10.254 -16.461 -25.070 1.00 55.50 83 THR A CA 1
ATOM 686 C C . THR A 1 83 ? 9.582 -17.827 -25.016 1.00 55.50 83 THR A C 1
ATOM 688 O O . THR A 1 83 ? 9.815 -18.622 -24.107 1.00 55.50 83 THR A O 1
ATOM 691 N N . ASN A 1 84 ? 8.654 -18.060 -25.942 1.00 54.34 84 ASN A N 1
ATOM 692 C CA . ASN A 1 84 ? 8.037 -19.365 -26.113 1.00 54.34 84 ASN A CA 1
ATOM 693 C C . ASN A 1 84 ? 9.141 -20.316 -26.625 1.00 54.34 84 ASN A C 1
ATOM 695 O O . ASN A 1 84 ? 9.816 -19.935 -27.587 1.00 54.34 84 ASN A O 1
ATOM 699 N N . PRO A 1 85 ? 9.383 -21.468 -25.975 1.00 55.84 85 PRO A N 1
ATOM 700 C CA . PRO A 1 85 ? 10.403 -22.421 -26.407 1.00 55.84 85 PRO A CA 1
ATOM 701 C C . PRO A 1 85 ? 10.075 -23.065 -27.759 1.00 55.84 85 PRO A C 1
ATOM 703 O O . PRO A 1 85 ? 8.873 -23.150 -28.111 1.00 55.84 85 PRO A O 1
#

Radius of gyration: 14.36 Å; Cα contacts (8 Å, |Δi|>4): 103; chains: 1; bounding box: 33×31×39 Å